Protein AF-A0AAU2UC38-F1 (afdb_monomer_lite)

Radius of gyration: 19.47 Å; chains: 1; bounding box: 72×30×62 Å

pLDDT: mean 72.41, std 18.77, range [32.44, 97.19]

Secondary structure (DSSP, 8-state):
-----------PPPTTSPPPPBTTTS---S-EE--STT---BEETTTGGGS---SSHHHHHHHHHHHHTT--HHHHTSSSHHHHHHHHHHHHTT---GGGS-SPPPPSSTTTTS-HHHHHHHHHHHHHHHHHHHHH--PPP---

Foldseek 3Di:
DDDDDDPDPPPDPPPPDDQAAAQLPRHNPADWDPPDPFAPHTHHPVCPVQQQDDPDWLSSQLSLLCSVLVHDCVVQNPDDVNSVLSSVLSVVLVGTHRSPVGYDDDANDHNRVQDPVSSVVSVVSSVVVVVVVVVPDDDPPPPD

Structure (mmCIF, N/CA/C/O backbone):
data_AF-A0AAU2UC38-F1
#
_entry.id   AF-A0AAU2UC38-F1
#
loop_
_atom_site.group_PDB
_atom_site.id
_atom_site.type_symbol
_atom_site.label_atom_id
_atom_site.label_alt_id
_atom_site.label_comp_id
_atom_site.label_asym_id
_atom_site.label_entity_id
_atom_site.label_seq_id
_atom_site.pdbx_PDB_ins_code
_atom_site.Cartn_x
_atom_site.Cartn_y
_atom_site.Cartn_z
_atom_site.occupancy
_atom_site.B_iso_or_equiv
_atom_site.auth_seq_id
_atom_site.auth_comp_id
_atom_site.auth_asym_id
_atom_site.auth_atom_id
_atom_site.pdbx_PDB_model_num
ATOM 1 N N . MET A 1 1 ? 48.184 4.274 -10.187 1.00 38.28 1 MET A N 1
ATOM 2 C CA . MET A 1 1 ? 46.943 3.696 -10.749 1.00 38.28 1 MET A CA 1
ATOM 3 C C . MET A 1 1 ? 45.753 4.516 -10.258 1.00 38.28 1 MET A C 1
ATOM 5 O O . MET A 1 1 ? 45.426 4.450 -9.084 1.00 38.28 1 MET A O 1
ATOM 9 N N . ARG A 1 2 ? 45.172 5.375 -11.104 1.00 38.59 2 ARG A N 1
ATOM 10 C CA . ARG A 1 2 ? 43.959 6.153 -10.791 1.00 38.59 2 ARG A CA 1
ATOM 11 C C . ARG A 1 2 ? 42.968 5.924 -11.926 1.00 38.59 2 ARG A C 1
ATOM 13 O O . ARG A 1 2 ? 43.192 6.433 -13.017 1.00 38.59 2 ARG A O 1
ATOM 20 N N . TYR A 1 3 ? 41.903 5.169 -11.677 1.00 32.44 3 TYR A N 1
ATOM 21 C CA . TYR A 1 3 ? 40.780 5.094 -12.609 1.00 32.44 3 TYR A CA 1
ATOM 22 C C . TYR A 1 3 ? 39.846 6.274 -12.323 1.00 32.44 3 TYR A C 1
ATOM 24 O O . TYR A 1 3 ? 39.126 6.302 -11.327 1.00 32.44 3 TYR A O 1
ATOM 32 N N . ARG A 1 4 ? 39.936 7.301 -13.174 1.00 38.97 4 ARG A N 1
ATOM 33 C CA . ARG A 1 4 ? 38.980 8.408 -13.272 1.00 38.97 4 ARG A CA 1
ATOM 34 C C . ARG A 1 4 ? 38.009 8.088 -14.406 1.00 38.97 4 ARG A C 1
ATOM 36 O O . ARG A 1 4 ? 38.444 7.908 -15.533 1.00 38.97 4 ARG A O 1
ATOM 43 N N . GLY A 1 5 ? 36.716 8.165 -14.106 1.00 42.06 5 GLY A N 1
ATOM 44 C CA . GLY A 1 5 ? 35.698 8.578 -15.069 1.00 42.06 5 GLY A CA 1
ATOM 45 C C . GLY A 1 5 ? 35.032 7.469 -15.876 1.00 42.06 5 GLY A C 1
ATOM 46 O O . GLY A 1 5 ? 35.427 7.193 -16.999 1.00 42.06 5 GLY A O 1
ATOM 47 N N . GLN A 1 6 ? 33.894 6.986 -15.383 1.00 37.31 6 GLN A N 1
ATOM 48 C CA . GLN A 1 6 ? 32.748 6.752 -16.259 1.00 37.31 6 GLN A CA 1
ATOM 49 C C . GLN A 1 6 ? 31.609 7.651 -15.783 1.00 37.31 6 GLN A C 1
ATOM 51 O O . GLN A 1 6 ? 30.872 7.355 -14.849 1.00 37.31 6 GLN A O 1
ATOM 56 N N . ARG A 1 7 ? 31.569 8.836 -16.398 1.00 37.78 7 ARG A N 1
ATOM 57 C CA . ARG A 1 7 ? 30.444 9.765 -16.365 1.00 37.78 7 ARG A CA 1
ATOM 58 C C . ARG A 1 7 ? 29.355 9.203 -17.274 1.00 37.78 7 ARG A C 1
ATOM 60 O O . ARG A 1 7 ? 29.656 8.862 -18.410 1.00 37.78 7 ARG A O 1
ATOM 67 N N . ASN A 1 8 ? 28.122 9.193 -16.772 1.00 38.06 8 ASN A N 1
ATOM 68 C CA . ASN A 1 8 ? 26.882 9.266 -17.541 1.00 38.06 8 ASN A CA 1
ATOM 69 C C . ASN A 1 8 ? 26.856 8.405 -18.812 1.00 38.06 8 ASN A C 1
ATOM 71 O O . ASN A 1 8 ? 26.996 8.919 -19.923 1.00 38.06 8 ASN A O 1
ATOM 75 N N . ALA A 1 9 ? 26.574 7.111 -18.658 1.00 35.50 9 ALA A N 1
ATOM 76 C CA . ALA A 1 9 ? 25.892 6.395 -19.724 1.00 35.50 9 ALA A CA 1
ATOM 77 C C . ALA A 1 9 ? 24.500 7.029 -19.859 1.00 35.50 9 ALA A C 1
ATOM 79 O O . ALA A 1 9 ? 23.566 6.690 -19.137 1.00 35.50 9 ALA A O 1
ATOM 80 N N . VAL A 1 10 ? 24.403 8.038 -20.727 1.00 35.94 10 VAL A N 1
ATOM 81 C CA . VAL A 1 10 ? 23.136 8.516 -21.268 1.00 35.94 10 VAL A CA 1
ATOM 82 C C . VAL A 1 10 ? 22.440 7.274 -21.806 1.00 35.94 10 VAL A C 1
ATOM 84 O O . VAL A 1 10 ? 22.946 6.651 -22.740 1.00 35.94 10 VAL A O 1
ATOM 87 N N . LEU A 1 11 ? 21.335 6.889 -21.166 1.00 35.97 11 LEU A N 1
ATOM 88 C CA . LEU A 1 11 ? 20.383 5.914 -21.680 1.00 35.97 11 LEU A CA 1
ATOM 89 C C . LEU A 1 11 ? 20.007 6.375 -23.091 1.00 35.97 11 LEU A C 1
ATOM 91 O O . LEU A 1 11 ? 19.178 7.265 -23.266 1.00 35.97 11 LEU A O 1
ATOM 95 N N . ARG A 1 12 ? 20.696 5.847 -24.106 1.00 32.62 12 ARG A N 1
ATOM 96 C CA . ARG A 1 12 ? 20.281 6.014 -25.494 1.00 32.62 12 ARG A CA 1
ATOM 97 C C . ARG A 1 12 ? 18.942 5.303 -25.598 1.00 32.62 12 ARG A C 1
ATOM 99 O O . ARG A 1 12 ? 18.867 4.111 -25.308 1.00 32.62 12 ARG A O 1
ATOM 106 N N . ALA A 1 13 ? 17.905 6.057 -25.949 1.00 33.47 13 ALA A N 1
ATOM 107 C CA . ALA A 1 13 ? 16.595 5.508 -26.246 1.00 33.47 13 ALA A CA 1
ATOM 108 C C . ALA A 1 13 ? 16.762 4.401 -27.295 1.00 33.47 13 ALA A C 1
ATOM 110 O O . ALA A 1 13 ? 17.316 4.639 -28.369 1.00 33.47 13 ALA A O 1
ATOM 111 N N . ILE A 1 14 ? 16.346 3.186 -26.944 1.00 36.09 14 ILE A N 1
ATOM 112 C CA . ILE A 1 14 ? 16.198 2.094 -27.900 1.00 36.09 14 ILE A CA 1
ATOM 113 C C . ILE A 1 14 ? 15.020 2.513 -28.796 1.00 36.09 14 ILE A C 1
ATOM 115 O O . ILE A 1 14 ? 13.939 2.726 -28.249 1.00 36.09 14 ILE A O 1
ATOM 119 N N . PRO A 1 15 ? 15.212 2.704 -30.116 1.00 35.72 15 PRO A N 1
ATOM 120 C CA . PRO A 1 15 ? 14.224 3.358 -30.985 1.00 35.72 15 PRO A CA 1
ATOM 121 C C . PRO A 1 15 ? 12.868 2.645 -31.083 1.00 35.72 15 PRO A C 1
ATOM 123 O O . PRO A 1 15 ? 11.895 3.277 -31.474 1.00 35.72 15 PRO A O 1
ATOM 126 N N . ASP A 1 16 ? 12.809 1.374 -30.677 1.00 40.72 16 ASP A N 1
ATOM 127 C CA . ASP A 1 16 ? 11.634 0.504 -30.795 1.00 40.72 16 ASP A CA 1
ATOM 128 C C . ASP A 1 16 ? 11.151 -0.050 -29.442 1.00 40.72 16 ASP A C 1
ATOM 130 O O . ASP A 1 16 ? 10.376 -1.003 -29.396 1.00 40.72 16 ASP A O 1
ATOM 134 N N . ALA A 1 17 ? 11.630 0.496 -28.319 1.00 50.34 17 ALA A N 1
ATOM 135 C CA . ALA A 1 17 ? 11.090 0.127 -27.015 1.00 50.34 17 ALA A CA 1
ATOM 136 C C . ALA A 1 17 ? 9.786 0.893 -26.772 1.00 50.34 17 ALA A C 1
ATOM 138 O O . ALA A 1 17 ? 9.772 2.126 -26.844 1.00 50.34 17 ALA A O 1
ATOM 139 N N . ASP A 1 18 ? 8.713 0.168 -26.446 1.00 55.25 18 ASP A N 1
ATOM 140 C CA . ASP A 1 18 ? 7.481 0.779 -25.954 1.00 55.25 18 ASP A CA 1
ATOM 141 C C . ASP A 1 18 ? 7.812 1.785 -24.838 1.00 55.25 18 ASP A C 1
ATOM 143 O O . ASP A 1 18 ? 8.677 1.517 -23.989 1.00 55.25 18 ASP A O 1
ATOM 147 N N . PRO A 1 19 ? 7.165 2.965 -24.824 1.00 57.19 19 PRO A N 1
ATOM 148 C CA . PRO A 1 19 ? 7.448 3.970 -23.818 1.00 57.19 19 PRO A CA 1
ATOM 149 C C . PRO A 1 19 ? 7.210 3.373 -22.425 1.00 57.19 19 PRO A C 1
ATOM 151 O O . PRO A 1 19 ? 6.178 2.733 -22.198 1.00 57.19 19 PRO A O 1
ATOM 154 N N . PRO A 1 20 ? 8.130 3.580 -21.467 1.00 66.06 20 PRO A N 1
ATOM 155 C CA . PRO A 1 20 ? 7.991 2.996 -20.144 1.00 66.06 20 PRO A CA 1
ATOM 156 C C . PRO A 1 20 ? 6.685 3.466 -19.493 1.00 66.06 20 PRO A C 1
ATOM 158 O O . PRO A 1 20 ? 6.419 4.665 -19.395 1.00 66.06 20 PRO A O 1
ATOM 161 N N . VAL A 1 21 ? 5.868 2.519 -19.030 1.00 71.56 21 VAL A N 1
ATOM 162 C CA . VAL A 1 21 ? 4.618 2.805 -18.311 1.00 71.56 21 VAL A CA 1
ATOM 163 C C . VAL A 1 21 ? 4.892 3.122 -16.844 1.00 71.56 21 VAL A C 1
ATOM 165 O O . VAL A 1 21 ? 5.747 2.499 -16.207 1.00 71.56 21 VAL A O 1
ATOM 168 N N . CYS A 1 22 ? 4.174 4.100 -16.283 1.00 74.81 22 CYS A N 1
ATOM 169 C CA . CYS A 1 22 ? 4.270 4.380 -14.859 1.00 74.81 22 CYS A CA 1
ATOM 170 C C . CYS A 1 22 ? 3.613 3.253 -14.083 1.00 74.81 22 CYS A C 1
ATOM 172 O O . CYS A 1 22 ? 2.427 2.988 -14.250 1.00 74.81 22 CYS A O 1
ATOM 174 N N . TRP A 1 23 ? 4.359 2.654 -13.166 1.00 72.19 23 TRP A N 1
ATOM 175 C CA . TRP A 1 23 ? 3.851 1.545 -12.367 1.00 72.19 23 TRP A CA 1
ATOM 176 C C . TRP A 1 23 ? 2.631 1.921 -11.503 1.00 72.19 23 TRP A C 1
ATOM 178 O O . TRP A 1 23 ? 1.724 1.114 -11.316 1.00 72.19 23 TRP A O 1
ATOM 188 N N . CYS A 1 24 ? 2.585 3.165 -11.012 1.00 73.94 24 CYS A N 1
ATOM 189 C CA . CYS A 1 24 ? 1.528 3.646 -10.123 1.00 73.94 24 CYS A CA 1
ATOM 190 C C . CYS A 1 24 ? 0.221 3.977 -10.859 1.00 73.94 24 CYS A C 1
ATOM 192 O O . CYS A 1 24 ? -0.849 3.656 -10.358 1.00 73.94 24 CYS A O 1
ATOM 194 N N . CYS A 1 25 ? 0.276 4.651 -12.011 1.00 72.69 25 CYS A N 1
ATOM 195 C CA . CYS A 1 25 ? -0.936 5.092 -12.716 1.00 72.69 25 CYS A CA 1
ATOM 196 C C . CYS A 1 25 ? -1.191 4.368 -14.042 1.00 72.69 25 CYS A C 1
ATOM 198 O O . CYS A 1 25 ? -2.195 4.641 -14.692 1.00 72.69 25 CYS A O 1
ATOM 200 N N . GLY A 1 26 ? -0.284 3.491 -14.474 1.00 70.81 26 GLY A N 1
ATOM 201 C CA . GLY A 1 26 ? -0.351 2.802 -15.762 1.00 70.81 26 GLY A CA 1
ATOM 202 C C . GLY A 1 26 ? -0.090 3.695 -16.979 1.00 70.81 26 GLY A C 1
ATOM 203 O O . GLY A 1 26 ? -0.189 3.213 -18.101 1.00 70.81 26 GLY A O 1
ATOM 204 N N . THR A 1 27 ? 0.239 4.983 -16.803 1.00 69.25 27 THR A N 1
ATOM 205 C CA . THR A 1 27 ? 0.448 5.925 -17.920 1.00 69.25 27 THR A CA 1
ATOM 206 C C . THR A 1 27 ? 1.916 6.314 -18.090 1.00 69.25 27 THR A C 1
ATOM 208 O O . THR A 1 27 ? 2.657 6.425 -17.121 1.00 69.25 27 THR A O 1
ATOM 211 N N . GLY A 1 28 ? 2.363 6.546 -19.325 1.00 64.00 28 GLY A N 1
ATOM 212 C CA . GLY A 1 28 ? 3.727 7.004 -19.643 1.00 64.00 28 GLY A CA 1
ATOM 213 C C . GLY A 1 28 ? 3.854 8.523 -19.814 1.00 64.00 28 GLY A C 1
ATOM 214 O O . GLY A 1 28 ? 4.654 8.982 -20.623 1.00 64.00 28 GLY A O 1
ATOM 215 N N . GLN A 1 29 ? 3.013 9.329 -19.154 1.00 58.06 29 GLN A N 1
ATOM 216 C CA . GLN A 1 29 ? 2.970 10.769 -19.436 1.00 58.06 29 GLN A CA 1
ATOM 217 C C . GLN A 1 29 ? 4.051 11.554 -18.677 1.00 58.06 29 GLN A C 1
ATOM 219 O O . GLN A 1 29 ? 3.997 11.694 -17.454 1.00 58.06 29 GLN A O 1
ATOM 224 N N . GLY A 1 30 ? 4.988 12.137 -19.431 1.00 64.25 30 GLY A N 1
ATOM 225 C CA . GLY A 1 30 ? 6.011 13.061 -18.932 1.00 64.25 30 GLY A CA 1
ATOM 226 C C . GLY A 1 30 ? 7.343 12.392 -18.567 1.00 64.25 30 GLY A C 1
ATOM 227 O O . GLY A 1 30 ? 7.573 11.236 -18.916 1.00 64.25 30 GLY A O 1
ATOM 228 N N . PRO A 1 31 ? 8.254 13.116 -17.886 1.00 65.69 31 PRO A N 1
ATOM 229 C CA . PRO A 1 31 ? 9.543 12.573 -17.475 1.00 65.69 31 PRO A CA 1
ATOM 230 C C . PRO A 1 31 ? 9.366 11.351 -16.569 1.00 65.69 31 PRO A C 1
ATOM 232 O O . PRO A 1 31 ? 8.695 11.419 -15.534 1.00 65.69 31 PRO A O 1
ATOM 235 N N . MET A 1 32 ? 9.989 10.244 -16.966 1.00 70.06 32 MET A N 1
ATOM 236 C CA . MET A 1 32 ? 9.972 8.979 -16.242 1.00 70.06 32 MET A CA 1
ATOM 237 C C . MET A 1 32 ? 11.270 8.828 -15.456 1.00 70.06 32 MET A C 1
ATOM 239 O O . MET A 1 32 ? 12.355 9.090 -15.974 1.00 70.06 32 MET A O 1
ATOM 243 N N . ARG A 1 33 ? 11.166 8.405 -14.197 1.00 64.44 33 ARG A N 1
ATOM 244 C CA . ARG A 1 33 ? 12.323 8.115 -13.346 1.00 64.44 33 ARG A CA 1
ATOM 245 C C . ARG A 1 33 ? 12.285 6.652 -12.935 1.00 64.44 33 ARG A C 1
ATOM 247 O O . ARG A 1 33 ? 11.299 6.223 -12.344 1.00 64.44 33 ARG A O 1
ATOM 254 N N . SER A 1 34 ? 13.365 5.924 -13.213 1.00 61.12 34 SER A N 1
ATOM 255 C CA . SER A 1 34 ? 13.699 4.694 -12.495 1.00 61.12 34 SER A CA 1
ATOM 256 C C . SER A 1 34 ? 14.293 5.119 -11.155 1.00 61.12 34 SER A C 1
ATOM 258 O O . SER A 1 34 ? 15.394 5.674 -11.096 1.00 61.12 34 SER A O 1
ATOM 260 N N . ASP A 1 35 ? 13.536 5.006 -10.076 1.00 53.72 35 ASP A N 1
ATOM 261 C CA . ASP A 1 35 ? 13.899 5.597 -8.792 1.00 53.72 35 ASP A CA 1
ATOM 262 C C . ASP A 1 35 ? 14.935 4.798 -7.993 1.00 53.72 35 ASP A C 1
ATOM 264 O O . ASP A 1 35 ? 15.439 5.316 -6.998 1.00 53.72 35 ASP A O 1
ATOM 268 N N . VAL A 1 36 ? 15.375 3.619 -8.448 1.00 42.88 36 VAL A N 1
ATOM 269 C CA . VAL A 1 36 ? 16.391 2.836 -7.728 1.00 42.88 36 VAL A CA 1
ATOM 270 C C . VAL A 1 36 ? 17.345 2.143 -8.693 1.00 42.88 36 VAL A C 1
ATOM 272 O O . VAL A 1 36 ? 16.911 1.495 -9.640 1.00 42.88 36 VAL A O 1
ATOM 275 N N . HIS A 1 37 ? 18.646 2.194 -8.387 1.00 39.47 37 HIS A N 1
ATOM 276 C CA . HIS A 1 37 ? 19.758 1.484 -9.041 1.00 39.47 37 HIS A CA 1
ATOM 277 C C . HIS A 1 37 ? 19.575 -0.049 -9.226 1.00 39.47 37 HIS A C 1
ATOM 279 O O . HIS A 1 37 ? 20.497 -0.716 -9.694 1.00 39.47 37 HIS A O 1
ATOM 285 N N . GLN A 1 38 ? 18.427 -0.626 -8.851 1.00 41.91 38 GLN A N 1
ATOM 286 C CA . GLN A 1 38 ? 18.171 -2.067 -8.799 1.00 41.91 38 GLN A CA 1
ATOM 287 C C . GLN A 1 38 ? 16.801 -2.513 -9.350 1.00 41.91 38 GLN A C 1
ATOM 289 O O . GLN A 1 38 ? 16.595 -3.718 -9.464 1.00 41.91 38 GLN A O 1
ATOM 294 N N . SER A 1 39 ? 15.901 -1.600 -9.745 1.00 48.41 39 SER A N 1
ATOM 295 C CA . SER A 1 39 ? 14.566 -1.962 -10.264 1.00 48.41 39 SER A CA 1
ATOM 296 C C . SER A 1 39 ? 14.343 -1.426 -11.682 1.00 48.41 39 SER A C 1
ATOM 298 O O . SER A 1 39 ? 14.734 -0.301 -11.986 1.00 48.41 39 SER A O 1
ATOM 300 N N . ALA A 1 40 ? 13.722 -2.230 -12.552 1.00 54.19 40 ALA A N 1
ATOM 301 C CA . ALA A 1 40 ? 13.395 -1.868 -13.940 1.00 54.19 40 ALA A CA 1
ATOM 302 C C . ALA A 1 40 ? 12.107 -1.017 -14.072 1.00 54.19 40 ALA A C 1
ATOM 304 O O . ALA A 1 40 ? 11.688 -0.669 -15.177 1.00 54.19 40 ALA A O 1
ATOM 305 N N . GLY A 1 41 ? 11.453 -0.692 -12.951 1.00 60.41 41 GLY A N 1
ATOM 306 C CA . GLY A 1 41 ? 10.207 0.073 -12.918 1.00 60.41 41 GLY A CA 1
ATOM 307 C C . GLY A 1 41 ? 10.420 1.576 -13.111 1.00 60.41 41 GLY A C 1
ATOM 308 O O . GLY A 1 41 ? 11.454 2.125 -12.735 1.00 60.41 41 GLY A O 1
ATOM 309 N N . HIS A 1 42 ? 9.417 2.250 -13.675 1.00 69.44 42 HIS A N 1
ATOM 310 C CA . HIS A 1 42 ? 9.425 3.698 -13.873 1.00 69.44 42 HIS A CA 1
ATOM 311 C C . HIS A 1 42 ? 8.229 4.356 -13.171 1.00 69.44 42 HIS A C 1
ATOM 313 O O . HIS A 1 42 ? 7.109 3.839 -13.196 1.00 69.44 42 HIS A O 1
ATOM 319 N N . LEU A 1 43 ? 8.443 5.539 -12.589 1.00 73.00 43 LEU A N 1
ATOM 320 C CA . LEU A 1 43 ? 7.374 6.429 -12.135 1.00 73.00 43 LEU A CA 1
ATOM 321 C C . LEU A 1 43 ? 7.332 7.708 -12.975 1.00 73.00 43 LEU A C 1
ATOM 323 O O . LEU A 1 43 ? 8.376 8.313 -13.233 1.00 73.00 43 LEU A O 1
ATOM 327 N N . CYS A 1 44 ? 6.127 8.159 -13.331 1.00 77.38 44 CYS A N 1
ATOM 328 C CA . CYS A 1 44 ? 5.928 9.473 -13.938 1.00 77.38 44 CYS A CA 1
ATOM 329 C C . CYS A 1 44 ? 6.031 10.582 -12.885 1.00 77.38 44 CYS A C 1
ATOM 331 O O . CYS A 1 44 ? 5.791 10.349 -11.697 1.00 77.38 44 CYS A O 1
ATOM 333 N N . ALA A 1 45 ? 6.318 11.807 -13.331 1.00 75.38 45 ALA A N 1
ATOM 334 C CA . ALA A 1 45 ? 6.460 12.979 -12.463 1.00 75.38 45 ALA A CA 1
ATOM 335 C C . ALA A 1 45 ? 5.277 13.189 -11.495 1.00 75.38 45 ALA A C 1
ATOM 337 O O . ALA A 1 45 ? 5.478 13.579 -10.345 1.00 75.38 45 ALA A O 1
ATOM 338 N N . ARG A 1 46 ? 4.045 12.874 -11.925 1.00 76.19 46 ARG A N 1
ATOM 339 C CA . ARG A 1 46 ? 2.840 12.957 -11.077 1.00 76.19 46 ARG A CA 1
ATOM 340 C C . ARG A 1 46 ? 2.846 11.926 -9.949 1.00 76.19 46 ARG A C 1
ATOM 342 O O . ARG A 1 46 ? 2.375 12.212 -8.853 1.00 76.19 46 ARG A O 1
ATOM 349 N N . CYS A 1 47 ? 3.378 10.737 -10.212 1.00 74.88 47 CYS A N 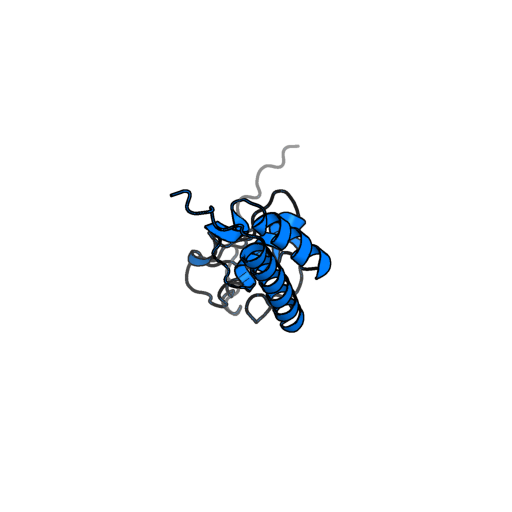1
ATOM 350 C CA . CYS A 1 47 ? 3.364 9.616 -9.282 1.00 74.88 47 CYS A CA 1
ATOM 351 C C . CYS A 1 47 ? 4.561 9.589 -8.322 1.00 74.88 47 CYS A C 1
ATOM 353 O O . CYS A 1 47 ? 4.555 8.806 -7.380 1.00 74.88 47 CYS A O 1
ATOM 355 N N . TRP A 1 48 ? 5.562 10.463 -8.483 1.00 74.44 48 TRP A N 1
ATOM 356 C CA . TRP A 1 48 ? 6.748 10.502 -7.609 1.00 74.44 48 TRP A CA 1
ATOM 357 C C . TRP A 1 48 ? 6.432 10.782 -6.137 1.00 74.44 48 TRP A C 1
ATOM 359 O O . TRP A 1 48 ? 7.068 10.229 -5.237 1.00 74.44 48 TRP A O 1
ATOM 369 N N . ALA A 1 49 ? 5.439 11.631 -5.863 1.00 70.25 49 ALA A N 1
ATOM 370 C CA . ALA A 1 49 ? 4.985 11.878 -4.492 1.00 70.25 49 ALA A CA 1
ATOM 371 C C . ALA A 1 49 ? 4.397 10.609 -3.840 1.00 70.25 49 ALA A C 1
ATOM 373 O O . ALA A 1 49 ? 4.458 10.427 -2.620 1.00 70.25 49 ALA A O 1
ATOM 374 N N . PHE A 1 50 ? 3.894 9.705 -4.675 1.00 69.62 50 PHE A N 1
ATOM 375 C CA . PHE A 1 50 ? 3.278 8.440 -4.314 1.00 69.62 50 PHE A CA 1
ATOM 376 C C . PHE A 1 50 ? 4.231 7.262 -4.531 1.00 69.62 50 PHE A C 1
ATOM 378 O O . PHE A 1 50 ? 3.773 6.141 -4.614 1.00 69.62 50 PHE A O 1
ATOM 385 N N . GLY A 1 51 ? 5.545 7.468 -4.641 1.00 75.81 51 GLY A N 1
ATOM 386 C CA . GLY A 1 51 ? 6.489 6.351 -4.556 1.00 75.81 51 GLY A CA 1
ATOM 387 C C . GLY A 1 51 ? 6.511 5.753 -3.134 1.00 75.81 51 GLY A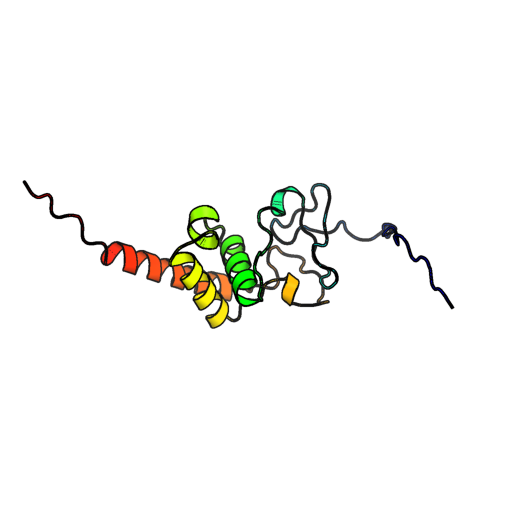 C 1
ATOM 388 O O . GLY A 1 51 ? 6.325 6.517 -2.178 1.00 75.81 51 GLY A O 1
ATOM 389 N N . PRO A 1 52 ? 6.758 4.440 -2.966 1.00 75.31 52 PRO A N 1
ATOM 390 C CA . PRO A 1 52 ? 6.959 3.770 -1.704 1.00 75.31 52 PRO A CA 1
ATOM 391 C C . PRO A 1 52 ? 8.127 4.411 -1.015 1.00 75.31 52 PRO A C 1
ATOM 393 O O . PRO A 1 52 ? 9.232 4.491 -1.558 1.00 75.31 52 PRO A O 1
ATOM 396 N N . ARG A 1 53 ? 7.882 4.881 0.197 1.00 75.94 53 ARG A N 1
ATOM 397 C CA . ARG A 1 53 ? 8.928 5.446 1.034 1.00 75.94 53 ARG A CA 1
ATOM 398 C C . ARG A 1 53 ? 9.108 4.559 2.240 1.00 75.94 53 ARG A C 1
ATOM 400 O O . ARG A 1 53 ? 8.178 3.919 2.707 1.00 75.94 53 ARG A O 1
ATOM 407 N N . GLY A 1 54 ? 10.331 4.519 2.737 1.00 79.00 54 GLY A N 1
ATOM 408 C CA . GLY A 1 54 ? 10.638 3.710 3.899 1.00 79.00 54 GLY A CA 1
ATOM 409 C C . GLY A 1 54 ? 12.111 3.380 3.967 1.00 79.00 54 GLY A C 1
ATOM 410 O O . GLY A 1 54 ? 12.738 3.027 2.967 1.00 79.00 54 GLY A O 1
ATOM 411 N N . ARG A 1 55 ? 12.654 3.462 5.182 1.00 83.75 55 ARG A N 1
ATOM 412 C CA . ARG A 1 55 ? 14.030 3.046 5.484 1.00 83.75 55 ARG A CA 1
ATOM 413 C C . ARG A 1 55 ? 14.248 1.537 5.302 1.00 83.75 55 ARG A C 1
ATOM 415 O O . ARG A 1 55 ? 15.385 1.098 5.211 1.00 83.75 55 ARG A O 1
ATOM 422 N N . ASN A 1 56 ? 13.177 0.752 5.252 1.00 86.19 56 ASN A N 1
ATOM 423 C CA . ASN A 1 56 ? 13.189 -0.706 5.186 1.00 86.19 56 ASN A CA 1
ATOM 424 C C . ASN A 1 56 ? 12.044 -1.221 4.294 1.00 86.19 56 ASN A C 1
ATOM 426 O O . ASN A 1 56 ? 11.172 -0.450 3.891 1.00 86.19 56 ASN A O 1
ATOM 430 N N . GLU A 1 57 ? 12.085 -2.514 3.980 1.00 85.00 57 GLU A N 1
ATOM 431 C CA . GLU A 1 57 ? 11.141 -3.184 3.075 1.00 85.00 57 GLU A CA 1
ATOM 432 C C . GLU A 1 57 ? 9.692 -3.139 3.575 1.00 85.00 57 GLU A C 1
ATOM 434 O O . GLU A 1 57 ? 8.788 -2.850 2.800 1.00 85.00 57 GLU A O 1
ATOM 439 N N . TRP A 1 58 ? 9.449 -3.311 4.878 1.00 84.69 58 TRP A N 1
ATOM 440 C CA . TRP A 1 58 ? 8.086 -3.347 5.417 1.00 84.69 58 TRP A CA 1
ATOM 441 C C . TRP A 1 58 ? 7.389 -1.982 5.363 1.00 84.69 58 TRP A C 1
ATOM 443 O O . TRP A 1 58 ? 6.202 -1.909 5.054 1.00 84.69 58 TRP A O 1
ATOM 453 N N . LEU A 1 59 ? 8.118 -0.880 5.577 1.00 87.94 59 LEU A N 1
ATOM 454 C CA . LEU A 1 59 ? 7.570 0.469 5.391 1.00 87.94 59 LEU A CA 1
ATOM 455 C C . LEU A 1 59 ? 7.279 0.766 3.918 1.00 87.94 59 LEU A C 1
ATOM 457 O O . LEU A 1 59 ? 6.257 1.371 3.596 1.00 87.94 59 LEU A O 1
ATOM 461 N N . ARG A 1 60 ? 8.150 0.313 3.010 1.00 87.31 60 ARG A N 1
ATOM 462 C CA . ARG A 1 60 ? 7.902 0.463 1.573 1.00 87.31 60 ARG A CA 1
ATOM 463 C C . ARG A 1 60 ? 6.695 -0.367 1.138 1.00 87.31 60 ARG A C 1
ATOM 465 O O . ARG A 1 60 ? 5.870 0.140 0.383 1.00 87.31 60 ARG A O 1
ATOM 472 N N . ALA A 1 61 ? 6.550 -1.590 1.640 1.00 87.62 61 ALA A N 1
ATOM 473 C CA . ALA A 1 61 ? 5.395 -2.443 1.380 1.00 87.62 61 ALA A CA 1
ATOM 474 C C . ALA A 1 61 ? 4.081 -1.811 1.871 1.00 87.62 61 ALA A C 1
ATOM 476 O O . ALA A 1 61 ? 3.104 -1.777 1.124 1.00 87.62 61 ALA A O 1
ATOM 477 N N . ALA A 1 62 ? 4.072 -1.231 3.076 1.00 90.56 62 ALA A N 1
ATOM 478 C CA . ALA A 1 62 ? 2.925 -0.494 3.610 1.00 90.56 62 ALA A CA 1
ATOM 479 C C . ALA A 1 62 ? 2.526 0.690 2.714 1.00 90.56 62 ALA A C 1
ATOM 481 O O . ALA A 1 62 ? 1.353 0.861 2.376 1.00 90.56 62 ALA A O 1
ATOM 482 N N . SER A 1 63 ? 3.513 1.470 2.266 1.00 87.56 63 SER A N 1
ATOM 483 C CA . SER A 1 63 ? 3.281 2.587 1.351 1.00 87.56 63 SER A CA 1
ATOM 484 C C . SER A 1 63 ? 2.735 2.083 0.005 1.00 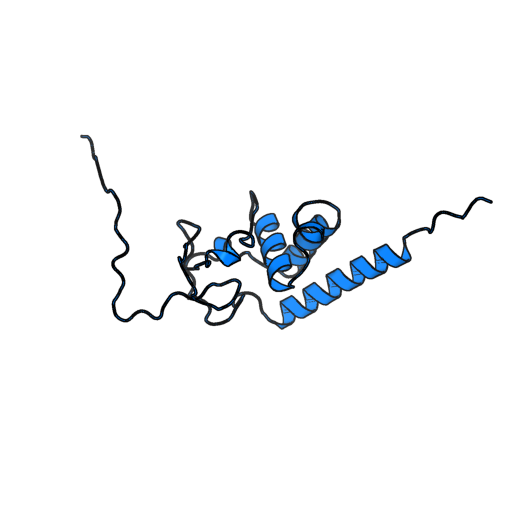87.56 63 SER A C 1
ATOM 486 O O . SER A 1 63 ? 1.728 2.600 -0.474 1.00 87.56 63 SER A O 1
ATOM 488 N N . ALA A 1 64 ? 3.311 1.012 -0.562 1.00 85.94 64 ALA A N 1
ATOM 489 C CA . ALA A 1 64 ? 2.827 0.370 -1.790 1.00 85.94 64 ALA A CA 1
ATOM 490 C C . ALA A 1 64 ? 1.361 -0.082 -1.678 1.00 85.94 64 ALA A C 1
ATOM 492 O O . ALA A 1 64 ? 0.572 0.197 -2.583 1.00 85.94 64 ALA A O 1
ATOM 493 N N . LEU A 1 65 ? 0.984 -0.705 -0.556 1.00 89.75 65 LEU A N 1
ATOM 494 C CA . LEU A 1 65 ? -0.395 -1.095 -0.261 1.00 89.75 65 LEU A CA 1
ATOM 495 C C . LEU A 1 65 ? -1.331 0.123 -0.188 1.00 89.75 65 LEU A C 1
ATOM 497 O O . LEU A 1 65 ? -2.388 0.120 -0.819 1.00 89.75 65 LEU A O 1
ATOM 501 N N . CYS A 1 66 ? -0.931 1.185 0.520 1.00 90.06 66 CYS A N 1
ATOM 502 C CA . CYS A 1 66 ? -1.706 2.426 0.627 1.00 90.06 66 CYS A CA 1
ATOM 503 C C . CYS A 1 66 ? -2.042 3.010 -0.752 1.00 90.06 66 CYS A C 1
ATOM 505 O O . CYS A 1 66 ? -3.176 3.421 -1.006 1.00 90.06 66 CYS A O 1
ATOM 507 N N . ILE A 1 67 ? -1.054 3.035 -1.648 1.00 85.12 67 ILE A N 1
ATOM 508 C CA . ILE A 1 67 ? -1.202 3.578 -2.999 1.00 85.12 67 ILE A CA 1
ATOM 509 C C . ILE A 1 67 ? -2.084 2.656 -3.851 1.00 85.12 67 ILE A C 1
ATOM 511 O O . ILE A 1 67 ? -2.993 3.143 -4.521 1.00 85.12 67 ILE A O 1
ATOM 515 N N . ALA A 1 68 ? -1.857 1.338 -3.800 1.00 85.75 68 ALA A N 1
ATOM 516 C CA . ALA A 1 68 ? -2.617 0.351 -4.571 1.00 85.75 68 ALA A CA 1
ATOM 517 C C . ALA A 1 68 ? -4.114 0.361 -4.227 1.00 85.75 68 ALA A C 1
ATOM 519 O O . ALA A 1 68 ? -4.962 0.178 -5.098 1.00 85.75 68 ALA A O 1
ATOM 520 N N . LEU A 1 69 ? -4.443 0.616 -2.959 1.00 88.94 69 LEU A N 1
ATOM 521 C CA . LEU A 1 69 ? -5.820 0.736 -2.487 1.00 88.94 69 LEU A CA 1
ATOM 522 C C . LEU A 1 69 ? -6.418 2.141 -2.666 1.00 88.94 69 LEU A C 1
ATOM 524 O O . LEU A 1 69 ? -7.602 2.332 -2.382 1.00 88.94 69 LEU A O 1
ATOM 528 N N . GLY A 1 70 ? -5.640 3.120 -3.133 1.00 86.50 70 GLY A N 1
ATOM 529 C CA . GLY A 1 70 ? -6.101 4.500 -3.291 1.00 86.50 70 GLY A CA 1
ATOM 530 C C . GLY A 1 70 ? -6.476 5.170 -1.966 1.00 86.50 70 GLY A C 1
ATOM 531 O O . GLY A 1 70 ? -7.373 6.009 -1.936 1.00 86.50 70 GLY A O 1
ATOM 532 N N . LEU A 1 71 ? -5.827 4.781 -0.865 1.00 88.38 71 LEU A N 1
ATOM 533 C CA . LEU A 1 71 ? -6.112 5.328 0.460 1.00 88.38 71 LEU A CA 1
ATOM 534 C C . LEU A 1 71 ? -5.500 6.735 0.617 1.00 88.38 71 LEU A C 1
ATOM 536 O O . LEU A 1 71 ? -4.431 7.009 0.056 1.00 88.38 71 LEU A O 1
ATOM 540 N N . PRO A 1 72 ? -6.131 7.646 1.385 1.00 87.25 72 PRO A N 1
ATOM 541 C CA . PRO A 1 72 ? -5.588 8.981 1.624 1.00 87.25 72 PRO A CA 1
ATOM 542 C C . PRO A 1 72 ? -4.221 8.925 2.322 1.00 87.25 72 PRO A C 1
ATOM 544 O O . PRO A 1 72 ? -4.126 8.668 3.522 1.00 87.25 72 PRO A O 1
ATOM 547 N N . LYS A 1 73 ? -3.146 9.218 1.577 1.00 80.56 73 LYS A N 1
ATOM 548 C CA . LYS A 1 73 ? -1.752 9.091 2.046 1.00 80.56 73 LYS A CA 1
ATOM 549 C C . LYS A 1 73 ? -1.493 9.780 3.390 1.00 80.56 73 LYS A C 1
ATOM 551 O O . LYS A 1 73 ? -0.870 9.197 4.269 1.00 80.56 73 LYS A O 1
ATOM 556 N N . LYS A 1 74 ? -2.013 10.994 3.572 1.00 84.38 74 LYS A N 1
ATOM 557 C CA . LYS A 1 74 ? -1.834 11.772 4.806 1.00 84.38 74 LYS A CA 1
ATOM 558 C C . LYS A 1 74 ? -2.430 11.090 6.044 1.00 84.38 74 LYS A C 1
ATOM 560 O O . LYS A 1 74 ? -1.894 11.227 7.136 1.00 84.38 74 LYS A O 1
ATOM 565 N N . GLU A 1 75 ? -3.533 10.366 5.880 1.00 87.38 75 GLU A N 1
ATOM 566 C CA . GLU A 1 75 ? -4.254 9.726 6.989 1.00 87.38 75 GLU A CA 1
ATOM 567 C C . GLU A 1 75 ? -3.759 8.310 7.285 1.00 87.38 75 GLU A C 1
ATOM 569 O O . GLU A 1 75 ? -3.889 7.839 8.415 1.00 87.38 75 GLU A O 1
ATOM 574 N N . TRP A 1 76 ? -3.224 7.634 6.267 1.00 89.12 76 TRP A N 1
ATOM 575 C CA . TRP A 1 76 ? -2.86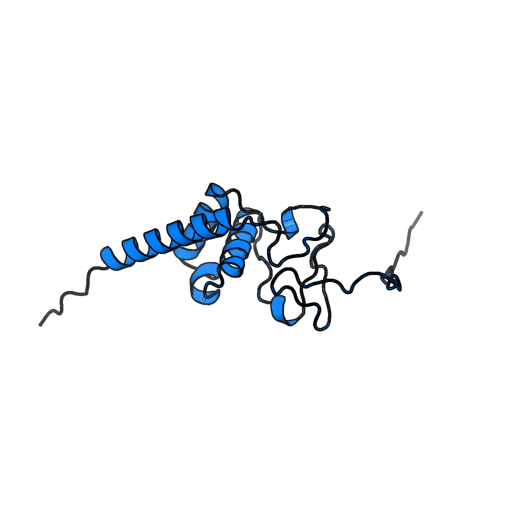0 6.223 6.330 1.00 89.12 76 TRP A CA 1
ATOM 576 C C . TRP A 1 76 ? -1.346 5.991 6.384 1.00 89.12 76 TRP A C 1
ATOM 578 O O . TRP A 1 76 ? -0.885 5.153 7.152 1.00 89.12 76 TRP A O 1
ATOM 588 N N . ASP A 1 77 ? -0.556 6.739 5.612 1.00 79.00 77 ASP A N 1
ATOM 589 C CA . ASP A 1 77 ? 0.882 6.492 5.422 1.00 79.00 77 ASP A CA 1
ATOM 590 C C . ASP A 1 77 ? 1.765 7.387 6.311 1.00 79.00 77 ASP A C 1
ATOM 592 O O . ASP A 1 77 ? 2.844 6.979 6.729 1.00 79.00 77 ASP A O 1
ATOM 596 N N . GLU A 1 78 ? 1.336 8.615 6.624 1.00 78.94 78 GLU A N 1
ATOM 597 C CA . GLU A 1 78 ? 2.244 9.618 7.206 1.00 78.94 78 GLU A CA 1
ATOM 598 C C . GLU A 1 78 ? 2.410 9.535 8.735 1.00 78.94 78 GLU A C 1
ATOM 600 O O . GLU A 1 78 ? 3.475 9.901 9.231 1.00 78.94 78 GLU A O 1
ATOM 605 N N . SER A 1 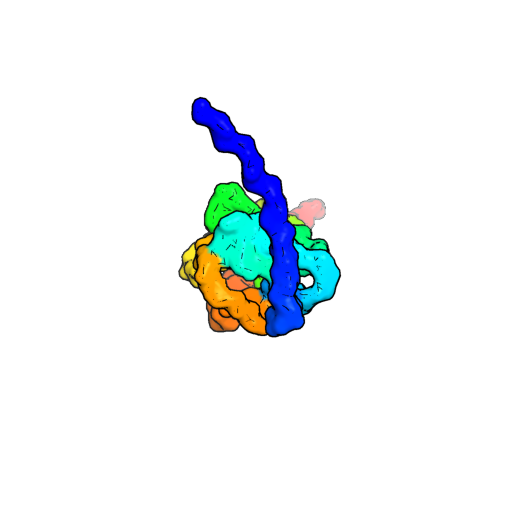79 ? 1.423 9.045 9.501 1.00 68.31 79 SER A N 1
ATOM 606 C CA . SER A 1 79 ? 1.582 8.727 10.937 1.00 68.31 79 SER A CA 1
ATOM 607 C C . SER A 1 79 ? 0.334 8.075 11.549 1.00 68.31 79 SER A C 1
ATOM 609 O O . SER A 1 79 ? -0.777 8.257 11.057 1.00 68.31 79 SER A O 1
ATOM 611 N N . GLY A 1 80 ? 0.510 7.371 12.673 1.00 84.06 80 GLY A N 1
ATOM 612 C CA . GLY A 1 80 ? -0.581 6.855 13.509 1.00 84.06 80 GLY A CA 1
ATOM 613 C C . GLY A 1 80 ? -0.789 5.344 13.401 1.00 84.06 80 GLY A C 1
ATOM 614 O O . GLY A 1 80 ? -0.043 4.640 12.724 1.00 84.06 80 GLY A O 1
ATOM 615 N N . PHE A 1 81 ? -1.820 4.841 14.083 1.00 88.88 81 PHE A N 1
ATOM 616 C CA . PHE A 1 81 ? -2.134 3.407 14.138 1.00 88.88 81 PHE A CA 1
ATOM 617 C C . PHE A 1 81 ? -2.461 2.813 12.757 1.00 88.88 81 PHE A C 1
ATOM 619 O O . PHE A 1 81 ? -2.126 1.661 12.507 1.00 88.88 81 PHE A O 1
ATOM 626 N N . ARG A 1 82 ? -3.017 3.604 11.825 1.00 93.56 82 ARG A N 1
ATOM 627 C CA . ARG A 1 82 ? -3.305 3.149 10.452 1.00 93.56 82 ARG A CA 1
ATOM 628 C C . ARG A 1 82 ? -2.050 2.787 9.665 1.00 93.56 82 ARG A C 1
ATOM 630 O O . ARG A 1 82 ? -2.083 1.859 8.863 1.00 93.56 82 ARG A O 1
ATOM 637 N N . ASN A 1 83 ? -0.933 3.469 9.922 1.00 91.94 83 ASN A N 1
ATOM 638 C CA . ASN A 1 83 ? 0.335 3.109 9.298 1.00 91.94 83 ASN A CA 1
ATOM 639 C C . ASN A 1 83 ? 0.842 1.759 9.825 1.00 91.94 83 ASN A C 1
ATOM 641 O O . ASN A 1 83 ? 1.336 0.946 9.047 1.00 91.94 83 ASN A O 1
ATOM 645 N N . SER A 1 84 ? 0.670 1.492 11.123 1.00 93.12 84 SER A N 1
ATOM 646 C CA . SER A 1 84 ? 0.970 0.176 11.699 1.00 93.12 84 SER A CA 1
ATOM 647 C C . SER A 1 84 ? 0.080 -0.916 11.102 1.00 93.12 84 SER A C 1
ATOM 649 O O . SER A 1 84 ? 0.592 -1.962 10.720 1.00 93.12 84 SER A O 1
ATOM 651 N N . TRP A 1 85 ? -1.219 -0.653 10.926 1.00 95.62 85 TRP A N 1
ATOM 652 C CA . TRP A 1 85 ? -2.136 -1.580 10.256 1.00 95.62 85 TRP A CA 1
ATOM 653 C C . TRP A 1 85 ? -1.704 -1.885 8.824 1.00 95.62 85 TRP A C 1
ATOM 655 O O . TRP A 1 85 ? -1.639 -3.047 8.445 1.00 95.62 85 TRP A O 1
ATOM 665 N N . LEU A 1 86 ? -1.320 -0.869 8.043 1.00 94.88 86 LEU A N 1
ATOM 666 C CA . LEU A 1 86 ? -0.780 -1.089 6.699 1.00 94.88 86 LEU A CA 1
ATOM 667 C C . LEU A 1 86 ? 0.469 -1.974 6.706 1.00 94.88 86 LEU A C 1
ATOM 669 O O . LEU A 1 86 ? 0.593 -2.831 5.836 1.00 94.88 86 LEU A O 1
ATOM 673 N N . GLN A 1 87 ? 1.388 -1.780 7.656 1.00 93.81 87 GLN A N 1
ATOM 674 C CA . GLN A 1 87 ? 2.583 -2.622 7.777 1.00 93.81 87 GLN A CA 1
ATOM 675 C C . GLN A 1 87 ? 2.219 -4.076 8.096 1.00 93.81 87 GLN A C 1
ATOM 677 O O . GLN A 1 87 ? 2.710 -4.988 7.431 1.00 93.81 87 GLN A O 1
ATOM 682 N N . GLU A 1 88 ? 1.337 -4.292 9.071 1.00 95.38 88 GLU A N 1
ATOM 683 C CA . GLU A 1 88 ? 0.903 -5.628 9.488 1.00 95.38 88 GLU A CA 1
ATOM 684 C C . GLU A 1 88 ? 0.127 -6.354 8.384 1.00 95.38 88 GLU A C 1
ATOM 686 O O . GLU A 1 88 ? 0.424 -7.512 8.077 1.00 95.38 88 GLU A O 1
ATOM 691 N N . THR A 1 89 ? -0.823 -5.674 7.741 1.00 96.38 89 THR A N 1
ATOM 692 C CA . THR A 1 89 ? -1.591 -6.218 6.617 1.00 96.38 89 THR A CA 1
ATOM 693 C C . THR A 1 89 ? -0.668 -6.518 5.438 1.00 96.38 89 THR A C 1
ATOM 695 O O . THR A 1 89 ? -0.720 -7.617 4.886 1.00 96.38 89 THR A O 1
ATOM 698 N N . ALA A 1 90 ? 0.241 -5.605 5.076 1.00 92.62 90 ALA A N 1
ATOM 699 C CA . ALA A 1 90 ? 1.205 -5.857 4.007 1.00 92.62 90 ALA A CA 1
ATOM 700 C C . ALA A 1 90 ? 2.072 -7.092 4.304 1.00 92.62 90 ALA A C 1
ATOM 702 O O . ALA A 1 90 ? 2.244 -7.946 3.435 1.00 92.62 90 ALA A O 1
ATOM 703 N N . GLN A 1 91 ? 2.552 -7.239 5.540 1.00 92.75 91 GLN A N 1
ATOM 704 C CA . GLN A 1 91 ? 3.327 -8.405 5.958 1.00 92.75 91 GLN A CA 1
ATOM 705 C C . GLN A 1 91 ? 2.508 -9.703 5.885 1.00 92.75 91 GLN A C 1
ATOM 707 O O . GLN A 1 91 ? 2.981 -10.698 5.331 1.00 92.75 91 GLN A O 1
ATOM 712 N N . ARG A 1 92 ? 1.279 -9.707 6.415 1.00 94.06 92 ARG A N 1
ATOM 713 C CA . ARG A 1 92 ? 0.398 -10.886 6.446 1.00 94.06 92 ARG A CA 1
ATOM 714 C C . ARG A 1 92 ? 0.067 -11.391 5.044 1.00 94.06 92 ARG A C 1
ATOM 716 O O . ARG A 1 92 ? 0.099 -12.596 4.802 1.00 94.06 92 ARG A O 1
ATOM 723 N N . HIS A 1 93 ? -0.177 -10.464 4.122 1.00 92.06 93 HIS A N 1
ATOM 724 C CA . HIS A 1 93 ? -0.489 -10.750 2.721 1.00 92.06 93 HIS A CA 1
ATOM 725 C C . HIS A 1 93 ? 0.754 -10.861 1.824 1.00 92.06 93 HIS A C 1
ATOM 727 O O . HIS A 1 93 ? 0.622 -10.988 0.609 1.00 92.06 93 HIS A O 1
ATOM 733 N N . ARG A 1 94 ? 1.965 -10.843 2.407 1.00 88.25 94 ARG A N 1
ATOM 734 C CA . ARG A 1 94 ? 3.259 -10.944 1.699 1.00 88.25 94 ARG A CA 1
ATOM 735 C C . ARG A 1 94 ? 3.405 -9.933 0.560 1.00 88.25 94 ARG A C 1
ATOM 737 O O . ARG A 1 94 ? 3.974 -10.227 -0.490 1.00 88.25 94 ARG A O 1
ATOM 744 N N . ILE A 1 95 ? 2.884 -8.736 0.780 1.00 86.56 95 ILE A N 1
ATOM 745 C CA . ILE A 1 95 ? 2.987 -7.621 -0.148 1.00 86.56 95 ILE A CA 1
ATOM 746 C C . ILE A 1 95 ? 4.408 -7.080 -0.088 1.00 86.56 95 ILE A C 1
ATOM 748 O O . ILE A 1 95 ? 4.933 -6.786 0.984 1.00 86.56 95 ILE A O 1
ATOM 752 N N . THR A 1 96 ? 5.024 -6.928 -1.253 1.00 80.75 96 THR A N 1
ATOM 753 C CA . THR A 1 96 ? 6.342 -6.317 -1.406 1.00 80.75 96 THR A CA 1
ATOM 754 C C . THR A 1 96 ? 6.212 -5.015 -2.178 1.00 80.75 96 THR A C 1
ATOM 756 O O . THR A 1 96 ? 5.342 -4.861 -3.042 1.00 80.75 96 THR A O 1
ATOM 759 N N . ALA A 1 97 ? 7.071 -4.042 -1.872 1.00 78.88 97 ALA A N 1
ATOM 760 C CA . ALA A 1 97 ? 7.184 -2.898 -2.755 1.00 78.88 97 ALA A CA 1
ATOM 761 C C . ALA A 1 97 ? 7.911 -3.322 -4.027 1.00 78.88 97 ALA A C 1
ATOM 763 O O . ALA A 1 97 ? 8.823 -4.144 -4.025 1.00 78.88 97 ALA A O 1
ATOM 764 N N . TRP A 1 98 ? 7.544 -2.698 -5.131 1.00 72.12 98 TRP A N 1
ATOM 765 C CA . TRP A 1 98 ? 8.121 -3.000 -6.432 1.00 72.12 98 TRP A CA 1
ATOM 766 C C . TRP A 1 98 ? 9.632 -2.722 -6.483 1.00 72.12 98 TRP A C 1
ATOM 768 O O . TRP A 1 98 ? 10.388 -3.437 -7.133 1.00 72.12 98 TRP A O 1
ATOM 778 N N . VAL A 1 99 ? 10.106 -1.730 -5.732 1.00 70.81 99 VAL A N 1
ATOM 779 C CA . VAL A 1 99 ? 11.541 -1.444 -5.609 1.00 70.81 99 VAL A CA 1
ATOM 780 C C . VAL A 1 99 ? 12.320 -2.548 -4.883 1.00 70.81 99 VAL A C 1
ATOM 782 O O . VAL A 1 99 ? 13.541 -2.594 -5.007 1.00 70.81 99 VAL A O 1
ATOM 785 N N . ASP A 1 100 ? 11.628 -3.443 -4.170 1.00 73.62 100 ASP A N 1
ATOM 786 C CA . ASP A 1 100 ? 12.211 -4.585 -3.459 1.00 73.62 100 ASP A CA 1
ATOM 787 C C . ASP A 1 100 ? 12.225 -5.865 -4.321 1.00 73.62 100 ASP A C 1
ATOM 789 O O . ASP A 1 100 ? 12.979 -6.791 -4.036 1.00 73.62 100 ASP A O 1
ATOM 793 N N . ALA A 1 101 ? 11.437 -5.919 -5.405 1.00 63.06 101 ALA A N 1
ATOM 794 C CA . ALA A 1 101 ? 11.239 -7.117 -6.232 1.00 63.06 101 ALA A CA 1
ATOM 795 C C . ALA A 1 101 ? 12.420 -7.464 -7.174 1.00 63.06 101 ALA A C 1
ATOM 797 O O . ALA A 1 101 ? 12.399 -8.493 -7.846 1.00 63.06 101 ALA A O 1
ATOM 798 N N . GLY A 1 102 ? 13.480 -6.648 -7.217 1.00 63.16 102 GLY A N 1
ATOM 799 C CA . GLY A 1 102 ? 14.664 -6.890 -8.052 1.00 63.16 102 GLY A CA 1
ATOM 800 C C . GLY A 1 102 ? 14.440 -6.650 -9.557 1.00 63.16 102 GLY A C 1
ATOM 801 O O . GLY A 1 102 ? 13.667 -5.781 -9.960 1.00 63.16 102 GLY A O 1
ATOM 802 N N . ARG A 1 103 ? 15.173 -7.387 -10.410 1.00 53.94 103 ARG A N 1
ATOM 803 C CA . ARG A 1 103 ? 15.156 -7.265 -11.887 1.00 53.94 103 ARG A CA 1
ATOM 804 C C . ARG A 1 103 ? 14.142 -8.216 -12.545 1.00 53.94 103 ARG A C 1
ATOM 806 O O . ARG A 1 103 ? 14.519 -9.015 -13.397 1.00 53.94 103 ARG A O 1
ATOM 813 N N . THR A 1 104 ? 12.888 -8.186 -12.119 1.00 56.28 104 THR A N 1
ATOM 814 C CA . THR A 1 104 ? 11.809 -8.947 -12.769 1.00 56.28 104 THR A CA 1
ATOM 815 C C . THR A 1 104 ? 11.281 -8.229 -14.011 1.00 56.28 104 THR A C 1
ATOM 817 O O . THR A 1 104 ? 11.471 -7.017 -14.156 1.00 56.28 104 THR A O 1
ATOM 820 N N . ASP A 1 105 ? 10.594 -8.970 -14.887 1.00 58.41 105 ASP A N 1
ATOM 821 C CA . ASP A 1 105 ? 9.916 -8.410 -16.059 1.00 58.41 105 ASP A CA 1
ATOM 822 C C . ASP A 1 105 ? 8.964 -7.278 -15.657 1.00 58.41 105 ASP A C 1
ATOM 824 O O . ASP A 1 105 ? 8.291 -7.327 -14.617 1.00 58.41 105 ASP A O 1
ATOM 828 N N . GLN A 1 106 ? 8.928 -6.233 -16.483 1.00 57.31 106 GLN A N 1
ATOM 829 C CA . GLN A 1 106 ? 8.090 -5.069 -16.235 1.00 57.31 106 GLN A CA 1
ATOM 830 C C . GLN A 1 106 ? 6.608 -5.476 -16.313 1.00 57.31 106 GLN A C 1
ATOM 832 O O . GLN A 1 106 ? 6.174 -6.017 -17.330 1.00 57.31 106 GLN A O 1
ATOM 837 N N . PRO A 1 107 ? 5.802 -5.209 -15.272 1.00 57.91 107 PRO A N 1
ATOM 838 C CA . PRO A 1 107 ? 4.384 -5.508 -15.308 1.00 57.91 107 PRO A CA 1
ATOM 839 C C . PRO A 1 107 ? 3.693 -4.580 -16.309 1.00 57.91 107 PRO A C 1
ATOM 841 O O . PRO A 1 107 ? 3.951 -3.377 -16.349 1.00 57.91 107 PRO A O 1
ATOM 844 N N . THR A 1 108 ? 2.784 -5.147 -17.098 1.00 62.56 108 THR A N 1
ATOM 845 C CA . THR A 1 108 ? 2.001 -4.430 -18.120 1.00 62.56 108 THR A CA 1
ATOM 846 C C . THR A 1 108 ? 0.731 -3.784 -17.562 1.00 62.56 108 THR A C 1
ATOM 848 O O . THR A 1 108 ? 0.067 -3.016 -18.254 1.00 62.56 108 THR A O 1
ATOM 851 N N . VAL A 1 109 ? 0.389 -4.070 -16.302 1.00 63.19 109 VAL A N 1
ATOM 852 C CA . VAL A 1 109 ? -0.774 -3.522 -15.593 1.00 63.19 109 VAL A CA 1
ATOM 853 C C . VAL A 1 109 ? -0.337 -2.761 -14.341 1.00 63.19 109 VAL A C 1
ATOM 855 O O . VAL A 1 109 ? 0.691 -3.077 -13.735 1.00 63.19 109 VAL A O 1
ATOM 858 N N . ALA A 1 110 ? -1.124 -1.755 -13.945 1.00 67.81 110 ALA A N 1
ATOM 859 C CA . ALA A 1 110 ? -0.867 -0.969 -12.738 1.00 67.81 110 ALA A CA 1
ATOM 860 C C . ALA A 1 110 ? -0.766 -1.886 -11.511 1.00 67.81 110 ALA A C 1
ATOM 862 O O . ALA A 1 110 ? -1.585 -2.789 -11.344 1.00 67.81 110 ALA A O 1
ATOM 863 N N . PHE A 1 111 ? 0.244 -1.654 -10.668 1.00 68.94 111 PHE A N 1
ATOM 864 C CA . PHE A 1 111 ? 0.543 -2.494 -9.503 1.00 68.94 111 PHE A CA 1
ATOM 865 C C . PHE A 1 111 ? 0.741 -3.987 -9.823 1.00 68.94 111 PHE A C 1
ATOM 867 O O . PHE A 1 111 ? 0.565 -4.804 -8.931 1.00 68.94 111 PHE A O 1
ATOM 874 N N . GLY A 1 112 ? 1.109 -4.377 -11.052 1.00 63.22 112 GLY A N 1
ATOM 875 C CA . GLY A 1 112 ? 0.984 -5.759 -11.557 1.00 63.22 112 GLY A CA 1
ATOM 876 C C . GLY A 1 112 ? 1.770 -6.881 -10.861 1.00 63.22 112 GLY A C 1
ATOM 877 O O . GLY A 1 112 ? 1.683 -8.023 -11.297 1.00 63.22 112 GLY A O 1
ATOM 878 N N . TRP A 1 113 ? 2.501 -6.590 -9.784 1.00 68.50 113 TRP A N 1
ATOM 879 C CA . TRP A 1 113 ? 3.059 -7.594 -8.866 1.00 68.50 113 TRP A CA 1
ATOM 880 C C . TRP A 1 113 ? 2.163 -7.864 -7.645 1.00 68.50 113 TRP A C 1
ATOM 882 O O . TRP A 1 113 ? 2.432 -8.775 -6.869 1.00 68.50 113 TRP A O 1
ATOM 892 N N . LEU A 1 114 ? 1.085 -7.097 -7.485 1.00 77.94 114 LEU A N 1
ATOM 893 C CA . LEU A 1 114 ? 0.063 -7.259 -6.461 1.00 77.94 114 LEU A CA 1
ATOM 894 C C . LEU A 1 114 ? -1.165 -7.900 -7.103 1.00 77.94 114 LEU A C 1
ATOM 896 O O . LEU A 1 114 ? -1.850 -7.294 -7.930 1.00 77.94 114 LEU A O 1
ATOM 900 N N . ALA A 1 115 ? -1.428 -9.149 -6.735 1.00 80.19 115 ALA A N 1
ATOM 901 C CA . ALA A 1 115 ? -2.572 -9.881 -7.251 1.00 80.19 115 ALA A CA 1
ATOM 902 C C . ALA A 1 115 ? -3.894 -9.241 -6.772 1.00 80.19 115 ALA A C 1
ATOM 904 O O . ALA A 1 115 ? -3.987 -8.697 -5.669 1.00 80.19 115 ALA A O 1
ATOM 905 N N . LYS A 1 116 ? -4.925 -9.257 -7.627 1.00 84.25 116 LYS A N 1
ATOM 906 C CA . LYS A 1 116 ? -6.202 -8.563 -7.359 1.00 84.25 116 LYS A CA 1
ATOM 907 C C . LYS A 1 116 ? -6.929 -9.114 -6.132 1.00 84.25 116 LYS A C 1
ATOM 909 O O . LYS A 1 116 ? -7.547 -8.353 -5.397 1.00 84.25 116 LYS A O 1
ATOM 914 N N . ASP A 1 117 ? -6.862 -10.422 -5.934 1.00 86.25 117 ASP A N 1
ATOM 915 C CA . ASP A 1 117 ? -7.389 -11.133 -4.771 1.00 86.25 117 ASP A CA 1
ATOM 916 C C . ASP A 1 117 ? -6.671 -10.720 -3.481 1.00 86.25 117 ASP A C 1
ATOM 918 O O . ASP A 1 117 ? -7.331 -10.436 -2.484 1.00 86.25 117 ASP A O 1
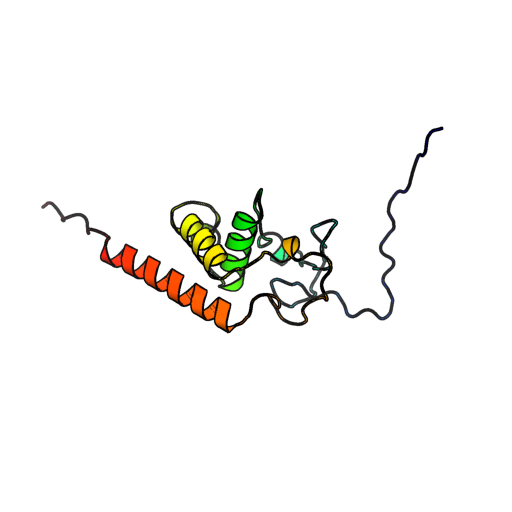ATOM 922 N N . ILE A 1 118 ? -5.343 -10.575 -3.525 1.00 88.62 118 ILE A N 1
ATOM 923 C CA . ILE A 1 118 ? -4.546 -10.067 -2.403 1.00 88.62 118 ILE A CA 1
ATOM 924 C C . ILE A 1 118 ? -4.945 -8.630 -2.048 1.00 88.62 118 ILE A C 1
ATOM 926 O O . ILE A 1 118 ? -5.152 -8.317 -0.876 1.00 88.62 118 ILE A O 1
ATOM 930 N N . LEU A 1 119 ? -5.121 -7.759 -3.046 1.00 89.50 119 LEU A N 1
ATOM 931 C CA . LEU A 1 119 ? -5.588 -6.388 -2.812 1.00 89.50 119 LEU A CA 1
ATOM 932 C C . LEU A 1 119 ? -7.008 -6.350 -2.229 1.00 89.50 119 LEU A C 1
ATOM 934 O O . LEU A 1 119 ? -7.280 -5.545 -1.340 1.00 89.50 119 LEU A O 1
ATOM 938 N N . ALA A 1 120 ? -7.907 -7.217 -2.699 1.00 92.00 120 ALA A N 1
ATOM 939 C CA . ALA A 1 120 ? -9.263 -7.312 -2.169 1.00 92.00 120 ALA A CA 1
ATOM 940 C C . ALA A 1 120 ? -9.275 -7.799 -0.709 1.00 92.00 120 ALA A C 1
ATOM 942 O O . ALA A 1 120 ? -9.969 -7.217 0.123 1.00 92.00 120 ALA A O 1
ATOM 943 N N . ALA A 1 121 ? -8.471 -8.815 -0.381 1.00 95.00 121 ALA A N 1
ATOM 944 C CA . ALA A 1 121 ? -8.350 -9.337 0.977 1.00 95.00 121 ALA A CA 1
ATOM 945 C C . ALA A 1 121 ? -7.737 -8.305 1.937 1.00 95.00 121 ALA A C 1
ATOM 947 O O . ALA A 1 121 ? -8.270 -8.075 3.022 1.00 95.00 121 ALA A O 1
ATOM 948 N N . ALA A 1 122 ? -6.664 -7.630 1.515 1.00 95.12 122 ALA A N 1
ATOM 949 C CA . ALA A 1 122 ? -6.039 -6.566 2.293 1.00 95.12 122 ALA A CA 1
ATOM 950 C C . ALA A 1 122 ? -7.006 -5.396 2.539 1.00 95.12 122 ALA A C 1
ATOM 952 O O . ALA A 1 122 ? -7.074 -4.886 3.654 1.00 95.12 122 ALA A O 1
ATOM 953 N N . ARG A 1 123 ? -7.799 -4.998 1.533 1.00 96.69 123 ARG A N 1
ATOM 954 C CA . ARG A 1 123 ? -8.843 -3.974 1.693 1.00 96.69 123 ARG A CA 1
ATOM 955 C C . ARG A 1 123 ? -9.860 -4.361 2.764 1.00 96.69 123 ARG A C 1
ATOM 957 O O . ARG A 1 123 ? -10.099 -3.564 3.664 1.00 96.69 123 ARG A O 1
ATOM 964 N N . ALA A 1 124 ? -10.419 -5.567 2.675 1.00 97.00 124 ALA A N 1
ATOM 965 C CA . ALA A 1 124 ? -11.433 -6.036 3.618 1.00 97.00 124 ALA A CA 1
ATOM 966 C C . ALA A 1 124 ? -10.906 -6.062 5.064 1.00 97.00 124 ALA A C 1
ATOM 968 O O . ALA A 1 124 ? -11.621 -5.716 6.000 1.00 97.00 124 ALA A O 1
ATOM 969 N N . GLU A 1 125 ? -9.638 -6.431 5.248 1.00 97.19 125 GLU A N 1
ATOM 970 C CA . GLU A 1 125 ? -8.988 -6.431 6.559 1.00 97.19 125 GLU A CA 1
ATOM 971 C C . GLU A 1 125 ? -8.845 -5.015 7.141 1.00 97.19 125 GLU A C 1
ATOM 973 O O . GLU A 1 125 ? -9.180 -4.783 8.303 1.00 97.19 125 GLU A O 1
ATOM 978 N N . LEU A 1 126 ? -8.379 -4.058 6.332 1.00 96.12 126 LEU A N 1
ATOM 979 C CA . LEU A 1 126 ? -8.240 -2.662 6.750 1.00 96.12 126 LEU A CA 1
ATOM 980 C C . LEU A 1 126 ? -9.599 -2.019 7.068 1.00 96.12 126 LEU A C 1
ATOM 982 O O . LEU A 1 126 ? -9.706 -1.274 8.040 1.00 96.12 126 LEU A O 1
ATOM 986 N N . GLU A 1 127 ? -10.631 -2.324 6.278 1.00 95.50 127 GLU A N 1
ATOM 987 C CA . GLU A 1 127 ? -12.006 -1.867 6.515 1.00 95.50 127 GLU A CA 1
ATOM 988 C C . GLU A 1 127 ? -12.560 -2.435 7.831 1.00 95.50 127 GLU A C 1
ATOM 990 O O . GLU A 1 127 ? -13.101 -1.681 8.636 1.00 95.50 127 GLU A O 1
ATOM 995 N N . ALA A 1 128 ? -12.321 -3.717 8.127 1.00 95.00 128 ALA A N 1
ATOM 996 C CA . ALA A 1 128 ? -12.729 -4.322 9.396 1.00 95.00 128 ALA A CA 1
ATOM 997 C C . ALA A 1 128 ? -12.044 -3.679 10.619 1.00 95.00 128 ALA A C 1
ATOM 999 O O . ALA A 1 128 ? -12.677 -3.501 11.662 1.00 95.00 128 ALA A O 1
ATOM 1000 N N . MET A 1 129 ? -10.763 -3.309 10.508 1.00 94.25 129 MET A N 1
ATOM 1001 C CA . MET A 1 129 ? -10.049 -2.595 11.577 1.00 94.25 129 MET A CA 1
ATOM 1002 C C . MET A 1 129 ? -10.575 -1.168 11.775 1.00 94.25 129 MET A C 1
ATOM 1004 O O . MET A 1 129 ? -10.700 -0.705 12.911 1.00 94.25 129 MET A O 1
ATOM 1008 N N . GLU A 1 130 ? -10.921 -0.476 10.689 1.00 93.62 130 GLU A N 1
ATOM 1009 C CA . GLU A 1 130 ? -11.542 0.847 10.763 1.00 93.62 130 GLU A CA 1
ATOM 1010 C C . GLU A 1 130 ? -12.937 0.768 11.404 1.00 93.62 130 GLU A C 1
ATOM 1012 O O . GLU A 1 130 ? -13.244 1.565 12.292 1.00 93.62 130 GLU A O 1
ATOM 1017 N N . ASP A 1 131 ? -13.747 -0.227 11.038 1.00 93.12 131 ASP A N 1
ATOM 1018 C CA . ASP A 1 131 ? -15.057 -0.476 11.647 1.00 93.12 131 ASP A CA 1
ATOM 1019 C C . ASP A 1 131 ? -14.939 -0.773 13.147 1.00 93.12 131 ASP A C 1
ATOM 1021 O O . ASP A 1 131 ? -15.698 -0.236 13.959 1.00 93.12 131 ASP A O 1
ATOM 1025 N N . GLU A 1 132 ? -13.961 -1.590 13.544 1.00 91.44 132 GLU A N 1
ATOM 1026 C CA . GLU A 1 132 ? -13.675 -1.864 14.954 1.00 91.44 132 GLU A CA 1
ATOM 1027 C C . GLU A 1 132 ? -13.327 -0.587 15.723 1.00 91.44 132 GLU A C 1
ATOM 1029 O O . GLU A 1 132 ? -13.863 -0.339 16.808 1.00 91.44 132 GLU A O 1
ATOM 1034 N N . LEU A 1 133 ? -12.490 0.273 15.139 1.00 90.25 133 LEU A N 1
ATOM 1035 C CA . LEU A 1 133 ? -12.156 1.564 15.726 1.00 90.25 133 LEU A CA 1
ATOM 1036 C C . LEU A 1 133 ? -13.386 2.463 15.861 1.00 90.25 133 LEU A C 1
ATOM 1038 O O . LEU A 1 133 ? -13.569 3.076 16.913 1.00 90.25 133 LEU A O 1
ATOM 1042 N N . GLN A 1 134 ? -14.238 2.556 14.835 1.00 88.62 134 GLN A N 1
ATOM 1043 C CA . GLN A 1 134 ? -15.447 3.380 14.911 1.00 88.62 134 GLN A CA 1
ATOM 1044 C C . GLN A 1 134 ? -16.431 2.859 15.965 1.00 88.62 134 GLN A C 1
ATOM 1046 O O . GLN A 1 134 ? -17.030 3.669 16.673 1.00 88.62 134 GLN A O 1
ATOM 1051 N N . ARG A 1 135 ? -16.562 1.536 16.131 1.00 87.88 135 ARG A N 1
ATOM 1052 C CA . ARG A 1 135 ? -17.379 0.932 17.200 1.00 87.88 135 ARG A CA 1
ATOM 1053 C C . ARG A 1 135 ? -16.809 1.190 18.592 1.00 87.88 135 ARG A C 1
ATOM 1055 O O . ARG A 1 135 ? -17.567 1.456 19.521 1.00 87.88 135 ARG A O 1
ATOM 1062 N N . SER A 1 136 ? -15.487 1.148 18.725 1.00 86.06 136 SER A N 1
ATOM 1063 C CA . SER A 1 136 ? -14.778 1.343 19.994 1.00 86.06 136 SER A CA 1
ATOM 1064 C C . SER A 1 136 ? -14.665 2.809 20.426 1.00 86.06 136 SER A C 1
ATOM 1066 O O . SER A 1 136 ? -14.288 3.101 21.563 1.00 86.06 136 SER A O 1
ATOM 1068 N N . ARG A 1 137 ? -14.996 3.765 19.549 1.00 82.75 137 ARG A N 1
ATOM 1069 C CA . ARG A 1 137 ? -15.010 5.192 19.889 1.00 82.75 137 ARG A CA 1
ATOM 1070 C C . ARG A 1 137 ? -16.129 5.497 20.883 1.00 82.75 137 ARG A C 1
ATOM 1072 O O . ARG A 1 137 ? -17.286 5.687 20.513 1.00 82.75 137 ARG A O 1
ATOM 1079 N N . VAL A 1 138 ? -15.758 5.635 22.155 1.00 66.75 138 VAL A N 1
ATOM 1080 C CA . VAL A 1 138 ? -16.620 6.223 23.187 1.00 66.75 138 VAL A CA 1
ATOM 1081 C C . VAL A 1 138 ? -16.960 7.650 22.755 1.00 66.75 138 VAL A C 1
ATOM 1083 O O . VAL A 1 138 ? -16.082 8.512 22.681 1.00 66.75 138 VAL A O 1
ATOM 1086 N N . ARG A 1 139 ? -18.236 7.917 22.444 1.00 57.81 139 ARG A N 1
ATOM 1087 C CA . ARG A 1 139 ? -18.702 9.303 22.297 1.00 57.81 139 ARG A CA 1
ATOM 1088 C C . ARG A 1 139 ? -18.448 9.999 23.632 1.00 57.81 139 ARG A C 1
ATOM 1090 O O . ARG A 1 139 ? -18.853 9.430 24.647 1.00 57.81 139 ARG A O 1
ATOM 1097 N N . PRO A 1 140 ? -17.826 11.192 23.662 1.00 60.09 140 PRO A N 1
ATOM 1098 C CA . PRO A 1 140 ? -17.763 11.970 24.888 1.00 60.09 140 PRO A CA 1
ATOM 1099 C C . PRO A 1 140 ? -19.188 12.065 25.424 1.00 60.09 140 PRO A C 1
ATOM 1101 O O . PRO A 1 140 ? -20.075 12.559 24.717 1.00 60.09 140 PRO A O 1
ATOM 1104 N N . SER A 1 141 ? -19.434 11.508 26.613 1.00 60.94 141 SER A N 1
ATOM 1105 C CA . SER A 1 141 ? -20.701 11.714 27.296 1.00 60.94 141 SER A CA 1
ATOM 1106 C C . SER A 1 141 ? -20.887 13.218 27.349 1.00 60.94 141 SER A C 1
ATOM 1108 O O . SER A 1 141 ? -20.016 13.954 27.813 1.00 60.94 141 SER A O 1
ATOM 1110 N N . THR A 1 142 ? -21.974 13.690 26.754 1.00 50.84 142 THR A N 1
ATOM 1111 C CA . THR A 1 142 ? -22.343 15.095 26.780 1.00 50.84 142 THR A CA 1
ATOM 1112 C C . THR A 1 142 ? -22.673 15.391 28.238 1.00 50.84 142 THR A C 1
ATOM 1114 O O . THR A 1 142 ? -23.803 15.188 28.672 1.00 50.84 142 THR A O 1
ATOM 1117 N N . HIS A 1 143 ? -21.657 15.738 29.030 1.00 44.44 143 HIS A N 1
ATOM 1118 C CA . HIS A 1 143 ? -21.831 16.217 30.390 1.00 44.44 143 HIS A CA 1
ATOM 1119 C C . HIS A 1 143 ? -22.566 17.551 30.269 1.00 44.44 143 HIS A C 1
ATOM 1121 O O . HIS A 1 143 ? -21.974 18.577 29.935 1.00 44.44 143 HIS A O 1
ATOM 1127 N N . ARG A 1 144 ? -23.891 17.465 30.403 1.00 42.84 144 ARG A N 1
ATOM 1128 C CA . ARG A 1 144 ? -24.749 18.566 30.826 1.00 42.84 144 ARG A CA 1
ATOM 1129 C C . ARG A 1 144 ? -24.512 18.843 32.300 1.00 42.84 144 ARG A C 1
ATOM 1131 O O . ARG A 1 144 ? -24.292 17.856 33.039 1.00 42.84 144 ARG A O 1
#

Sequence (144 aa):
MRYRGQRNAVLRAIPDADPPVCWCCGTGQGPMRSDVHQSAGHLCARCWAFGPRGRNEWLRAASALCIALGLPKKEWDESGFRNSWLQETAQRHRITAWVDAGRTDQPTVAFGWLAKDILAAARAELEAMEDELQRSRVRPSTHR